Protein AF-A0A2V5PIH2-F1 (afdb_monomer_lite)

Structure (mmCIF, N/CA/C/O backbone):
data_AF-A0A2V5PIH2-F1
#
_entry.id   AF-A0A2V5PIH2-F1
#
loop_
_atom_site.group_PDB
_atom_site.id
_atom_site.type_symbol
_atom_site.label_atom_id
_atom_site.label_alt_id
_atom_site.label_comp_id
_atom_site.label_asym_id
_atom_site.label_entity_id
_atom_site.label_seq_id
_atom_site.pdbx_PDB_ins_code
_atom_site.Cartn_x
_atom_site.Cartn_y
_atom_site.Cartn_z
_atom_site.occupancy
_atom_site.B_iso_or_equiv
_atom_site.auth_seq_id
_atom_site.auth_comp_id
_atom_site.auth_asym_id
_atom_site.auth_atom_id
_atom_site.pdbx_PDB_model_num
ATOM 1 N N . LYS A 1 1 ? -6.148 -7.538 1.074 1.00 96.69 1 LYS A N 1
AT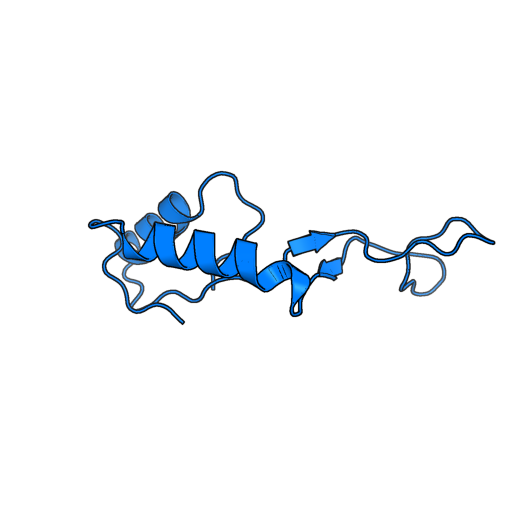OM 2 C CA . LYS A 1 1 ? -4.887 -6.778 0.875 1.00 96.69 1 LYS A CA 1
ATOM 3 C C . LYS A 1 1 ? -5.224 -5.490 0.143 1.00 96.69 1 LYS A C 1
ATOM 5 O O . LYS A 1 1 ? -5.871 -5.579 -0.892 1.00 96.69 1 LYS A O 1
ATOM 10 N N . LEU A 1 2 ? -4.863 -4.329 0.686 1.00 97.88 2 LEU A N 1
ATOM 11 C CA . LEU A 1 2 ? -5.235 -3.030 0.119 1.00 97.88 2 LEU A CA 1
ATOM 12 C C . LEU A 1 2 ? -4.079 -2.431 -0.694 1.00 97.88 2 LEU A C 1
ATOM 14 O O . LEU A 1 2 ? -2.906 -2.603 -0.353 1.00 97.88 2 LEU A O 1
ATOM 18 N N . THR A 1 3 ? -4.424 -1.768 -1.797 1.00 98.00 3 THR A N 1
ATOM 19 C CA . THR A 1 3 ? -3.479 -1.094 -2.699 1.00 98.00 3 THR A CA 1
ATOM 20 C C . THR A 1 3 ? -3.207 0.335 -2.218 1.00 98.00 3 THR A C 1
ATOM 22 O O . THR A 1 3 ? -4.151 0.992 -1.783 1.00 98.00 3 THR A O 1
ATOM 25 N N . PRO A 1 4 ? -1.961 0.840 -2.303 1.00 97.44 4 PRO A N 1
ATOM 26 C CA . PRO A 1 4 ? -1.654 2.244 -2.021 1.00 97.44 4 PRO A CA 1
ATOM 27 C C . PRO A 1 4 ? -2.024 3.173 -3.188 1.00 97.44 4 PRO A C 1
ATOM 29 O O . PRO A 1 4 ? -1.940 4.387 -3.061 1.00 97.44 4 PRO A O 1
ATOM 32 N N . ASN A 1 5 ? -2.406 2.620 -4.344 1.00 97.81 5 ASN A N 1
ATOM 33 C CA . ASN A 1 5 ? -2.705 3.373 -5.565 1.00 97.81 5 ASN A CA 1
ATOM 34 C C . ASN A 1 5 ? -4.145 3.908 -5.537 1.00 97.81 5 ASN A C 1
ATOM 36 O O . ASN A 1 5 ? -4.967 3.560 -6.384 1.00 97.81 5 ASN A O 1
ATOM 40 N N . ILE A 1 6 ? -4.462 4.677 -4.500 1.00 97.62 6 ILE A N 1
ATOM 41 C CA . ILE A 1 6 ? -5.788 5.221 -4.208 1.00 97.62 6 ILE A CA 1
ATOM 42 C C . ILE A 1 6 ? -5.636 6.562 -3.488 1.00 97.62 6 ILE A C 1
ATOM 44 O O . ILE A 1 6 ? -4.645 6.790 -2.799 1.00 97.62 6 ILE A O 1
ATOM 48 N N . THR A 1 7 ? -6.621 7.446 -3.635 1.00 97.69 7 THR A N 1
ATOM 49 C CA . THR A 1 7 ? -6.639 8.747 -2.954 1.00 97.69 7 THR A CA 1
ATOM 50 C C . THR A 1 7 ? -6.796 8.611 -1.441 1.00 97.69 7 THR A C 1
ATOM 52 O O . THR A 1 7 ? -6.100 9.287 -0.694 1.00 97.69 7 THR A O 1
ATOM 55 N N . ASP A 1 8 ? -7.696 7.734 -0.992 1.00 97.44 8 ASP A N 1
ATOM 56 C CA . ASP A 1 8 ? -7.952 7.481 0.423 1.00 97.44 8 ASP A CA 1
ATOM 57 C C . ASP A 1 8 ? -8.008 5.973 0.689 1.00 97.44 8 ASP A C 1
ATOM 59 O O . ASP A 1 8 ? -8.918 5.263 0.253 1.00 97.44 8 ASP A O 1
ATOM 63 N N . VAL A 1 9 ? -7.008 5.476 1.415 1.00 98.12 9 VAL A N 1
ATOM 64 C CA . VAL A 1 9 ? -6.919 4.066 1.802 1.00 98.12 9 VAL A CA 1
ATOM 65 C C . VAL A 1 9 ? -7.885 3.713 2.940 1.00 98.12 9 VAL A C 1
ATOM 67 O O . VAL A 1 9 ? -8.319 2.561 3.036 1.00 98.12 9 VAL A O 1
ATOM 70 N N . VAL A 1 10 ? -8.275 4.693 3.765 1.00 98.50 10 VAL A N 1
ATOM 71 C CA . VAL A 1 10 ? -9.200 4.503 4.890 1.00 98.50 10 VAL A CA 1
ATOM 72 C C . VAL A 1 10 ? -10.590 4.164 4.365 1.00 98.50 10 VAL A C 1
ATOM 74 O O . VAL A 1 10 ? -11.217 3.231 4.867 1.00 98.50 10 VAL A O 1
ATOM 77 N N . TYR A 1 11 ? -11.033 4.815 3.284 1.00 98.44 11 TYR A N 1
ATOM 78 C CA . TYR A 1 11 ? -12.264 4.447 2.577 1.00 98.44 11 TYR A CA 1
ATOM 79 C C . TYR A 1 11 ? -12.313 2.948 2.230 1.00 98.44 11 TYR A C 1
ATOM 81 O O . TYR A 1 11 ? -13.283 2.255 2.552 1.00 98.44 11 TYR A O 1
ATOM 89 N N . ALA A 1 12 ? -11.243 2.418 1.627 1.00 98.25 12 ALA A N 1
ATOM 90 C CA . ALA A 1 12 ? -11.166 1.003 1.265 1.00 98.25 12 ALA A CA 1
ATOM 91 C C . ALA A 1 12 ? -11.125 0.083 2.501 1.00 98.25 12 ALA A C 1
ATOM 93 O O . ALA A 1 12 ? -11.724 -0.995 2.491 1.00 98.25 12 ALA A O 1
ATOM 94 N N . ALA A 1 13 ? -10.460 0.505 3.579 1.00 98.56 13 ALA A N 1
ATOM 95 C CA . ALA A 1 13 ? -10.405 -0.236 4.837 1.00 98.56 13 ALA A CA 1
ATOM 96 C C . ALA A 1 13 ? -11.776 -0.320 5.535 1.00 98.56 13 ALA A C 1
ATOM 98 O O . ALA A 1 13 ? -12.183 -1.408 5.956 1.00 98.56 13 ALA A O 1
ATOM 99 N N . ARG A 1 14 ? -12.531 0.785 5.589 1.00 98.56 14 ARG A N 1
ATOM 100 C CA . ARG A 1 14 ? -13.911 0.804 6.106 1.00 98.56 14 ARG A CA 1
ATOM 101 C C . ARG A 1 14 ? -14.832 -0.075 5.261 1.00 98.56 14 ARG A C 1
ATOM 103 O O . ARG A 1 14 ? -15.629 -0.838 5.804 1.00 98.56 14 ARG A O 1
ATOM 110 N N . ALA A 1 15 ? -14.687 -0.037 3.934 1.00 98.25 15 ALA A N 1
ATOM 111 C CA . ALA A 1 15 ? -15.431 -0.921 3.039 1.00 98.25 15 ALA A CA 1
ATOM 112 C C . ALA A 1 15 ? -15.120 -2.406 3.305 1.00 98.25 15 ALA A C 1
ATOM 114 O O . ALA A 1 15 ? -16.042 -3.221 3.361 1.00 98.25 15 ALA A O 1
ATOM 115 N N . ALA A 1 16 ? -13.850 -2.755 3.545 1.00 98.19 16 ALA A N 1
ATOM 116 C CA . ALA A 1 16 ? -13.455 -4.116 3.908 1.00 98.19 16 ALA A CA 1
ATOM 117 C C . ALA A 1 16 ? -14.096 -4.573 5.232 1.00 98.19 16 ALA A C 1
ATOM 119 O O . ALA A 1 16 ? -14.623 -5.685 5.299 1.00 98.19 16 ALA A O 1
ATOM 120 N N . ARG A 1 17 ? -14.130 -3.706 6.255 1.00 98.12 17 ARG A N 1
ATOM 121 C CA . ARG A 1 17 ? -14.866 -3.960 7.506 1.00 98.12 17 ARG A CA 1
ATOM 122 C C . ARG A 1 17 ? -16.353 -4.179 7.251 1.00 98.12 17 ARG A C 1
ATOM 124 O O . ARG A 1 17 ? -16.911 -5.163 7.732 1.00 98.12 17 ARG A O 1
ATOM 131 N N . LYS A 1 18 ? -16.995 -3.279 6.502 1.00 98.19 18 LYS A N 1
ATOM 132 C CA . LYS A 1 18 ? -18.430 -3.358 6.186 1.00 98.19 18 LYS A CA 1
ATOM 133 C C . LYS A 1 18 ? -18.777 -4.639 5.425 1.00 98.19 18 LYS A C 1
ATOM 135 O O . LYS A 1 18 ? -19.851 -5.194 5.626 1.00 98.19 18 LYS A O 1
ATOM 140 N N . GLY A 1 19 ? -17.858 -5.124 4.593 1.00 97.81 19 GLY A N 1
ATOM 141 C CA . GLY A 1 19 ? -17.964 -6.409 3.905 1.00 97.81 19 GLY A CA 1
ATOM 142 C C . GLY A 1 19 ? -17.756 -7.640 4.796 1.00 97.81 19 GLY A C 1
ATOM 143 O O . GLY A 1 19 ? -17.783 -8.751 4.279 1.00 97.81 19 GLY A O 1
ATOM 144 N N . GLY A 1 20 ? -17.534 -7.473 6.105 1.00 97.56 20 GLY A N 1
ATOM 145 C CA . GLY A 1 20 ? -17.310 -8.576 7.043 1.00 97.56 20 GLY A CA 1
ATOM 146 C C . GLY A 1 20 ? -15.874 -9.106 7.070 1.00 97.56 20 GLY A C 1
ATOM 147 O O . GLY A 1 20 ? -15.642 -10.199 7.581 1.00 97.56 20 GLY A O 1
ATOM 148 N N . GLY A 1 21 ? -14.902 -8.364 6.527 1.00 96.50 21 GLY A N 1
ATOM 149 C CA . GLY A 1 21 ? -13.494 -8.756 6.570 1.00 96.50 21 GLY A CA 1
ATOM 150 C C . GLY A 1 21 ? -12.968 -8.846 8.005 1.00 96.50 21 GLY A C 1
ATOM 151 O O . GLY A 1 21 ? -13.251 -7.981 8.827 1.00 96.50 21 GLY A O 1
ATOM 152 N N . ASN A 1 22 ? -12.180 -9.882 8.307 1.00 97.81 22 ASN A N 1
ATOM 153 C CA . ASN A 1 22 ? -11.637 -10.108 9.656 1.00 97.81 22 ASN A CA 1
ATOM 154 C C . ASN A 1 22 ? -10.314 -9.378 9.922 1.00 97.81 22 ASN A C 1
ATOM 156 O O . ASN A 1 22 ? -9.931 -9.211 11.075 1.00 97.81 22 ASN A O 1
ATOM 160 N N . ALA A 1 23 ? -9.613 -8.962 8.867 1.00 98.12 23 ALA A N 1
ATOM 161 C CA . ALA A 1 23 ? -8.366 -8.211 8.927 1.00 98.12 23 ALA A CA 1
ATOM 162 C C . ALA A 1 23 ? -8.118 -7.500 7.591 1.00 98.12 23 ALA A C 1
ATOM 164 O O . ALA A 1 23 ? -8.680 -7.873 6.554 1.00 98.12 23 ALA A O 1
ATOM 165 N N . ILE A 1 24 ? -7.224 -6.516 7.602 1.00 98.38 24 ILE A N 1
ATOM 166 C CA . ILE A 1 24 ? -6.665 -5.916 6.389 1.00 98.38 24 ILE A CA 1
ATOM 167 C C . ILE A 1 24 ? -5.151 -6.084 6.385 1.00 98.38 24 ILE A C 1
ATOM 169 O O . ILE A 1 24 ? -4.518 -6.203 7.425 1.00 98.38 24 ILE A O 1
ATOM 173 N N . SER A 1 25 ? -4.569 -6.069 5.190 1.00 98.31 25 SER A N 1
ATOM 174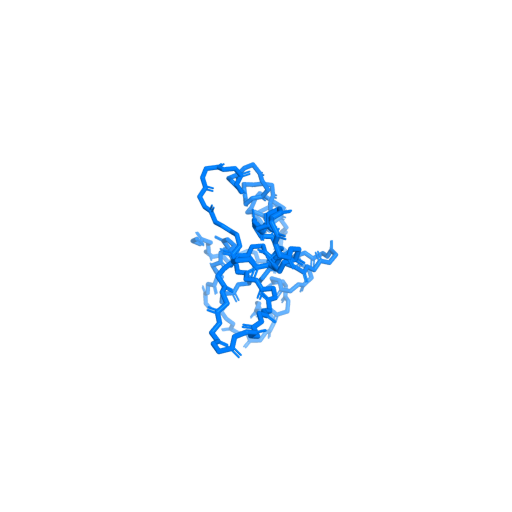 C CA . SER A 1 25 ? -3.120 -5.978 5.046 1.00 98.3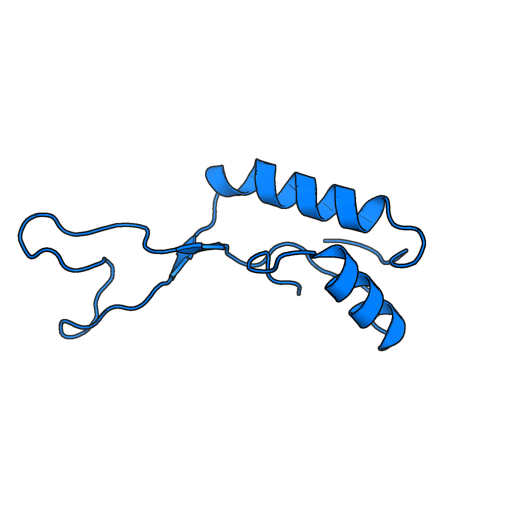1 25 SER A CA 1
ATOM 175 C C . SER A 1 25 ? -2.767 -4.788 4.174 1.00 98.31 25 SER A C 1
ATOM 177 O O . SER A 1 25 ? -3.446 -4.540 3.166 1.00 98.31 25 SER A O 1
ATOM 179 N N . LEU A 1 26 ? -1.701 -4.087 4.544 1.00 97.06 26 LEU A N 1
ATOM 180 C CA . LEU A 1 26 ? -1.249 -2.822 3.980 1.00 97.06 26 LEU A CA 1
ATOM 181 C C . LEU A 1 26 ? 0.281 -2.843 3.808 1.00 97.06 26 LEU A C 1
ATOM 183 O O . LEU A 1 26 ? 0.992 -3.477 4.565 1.00 97.06 26 LEU A O 1
ATOM 187 N N . ILE A 1 27 ? 0.867 -2.256 2.777 1.00 98.00 27 ILE A N 1
ATOM 188 C CA . ILE A 1 27 ? 0.279 -1.882 1.486 1.00 98.00 27 ILE A CA 1
ATOM 189 C C . ILE A 1 27 ? 0.686 -2.914 0.432 1.00 98.00 27 ILE A C 1
ATOM 191 O O . ILE A 1 27 ? 1.608 -3.706 0.643 1.00 98.00 27 ILE A O 1
ATOM 195 N N . ASN A 1 28 ? -0.044 -2.976 -0.678 1.00 97.88 28 ASN A N 1
ATOM 196 C CA . ASN A 1 28 ? 0.491 -3.589 -1.893 1.00 97.88 28 ASN A CA 1
ATOM 197 C C . ASN A 1 28 ? 1.588 -2.683 -2.492 1.00 97.88 28 ASN A C 1
ATOM 199 O O . ASN A 1 28 ? 1.909 -1.633 -1.937 1.00 97.88 28 ASN A O 1
ATOM 203 N N . THR A 1 29 ? 2.168 -3.061 -3.621 1.00 97.38 29 THR A N 1
ATOM 204 C CA . THR A 1 29 ? 3.187 -2.252 -4.295 1.00 97.38 29 THR A CA 1
ATOM 205 C C . THR A 1 29 ? 2.637 -0.931 -4.835 1.00 97.38 29 THR A C 1
ATOM 207 O O . THR A 1 29 ? 1.472 -0.846 -5.244 1.00 97.38 29 THR A O 1
ATOM 210 N N . ILE A 1 30 ? 3.493 0.088 -4.906 1.00 97.56 30 ILE A N 1
ATOM 211 C CA . ILE A 1 30 ? 3.171 1.346 -5.592 1.00 97.56 30 ILE A CA 1
ATOM 212 C C . ILE A 1 30 ? 3.332 1.124 -7.095 1.00 97.56 30 ILE A C 1
ATOM 214 O O . ILE A 1 30 ? 4.349 0.600 -7.532 1.00 97.56 30 ILE A O 1
ATOM 218 N N . ASN A 1 31 ? 2.328 1.483 -7.889 1.00 97.00 31 ASN A N 1
ATOM 219 C CA . ASN A 1 31 ? 2.398 1.374 -9.340 1.00 97.00 31 ASN A CA 1
ATOM 220 C C . ASN A 1 31 ? 3.430 2.371 -9.872 1.00 97.00 31 ASN A C 1
ATOM 222 O O . ASN A 1 31 ? 3.357 3.563 -9.567 1.00 97.00 31 ASN A O 1
ATOM 226 N N . SER A 1 32 ? 4.425 1.905 -10.618 1.00 95.81 32 SER A N 1
ATOM 227 C CA . SER A 1 32 ? 5.565 2.737 -11.007 1.00 95.81 32 SER A CA 1
ATOM 228 C C . SER A 1 32 ? 6.254 2.219 -12.264 1.00 95.81 32 SER A C 1
ATOM 230 O O . SER A 1 32 ? 6.228 1.028 -12.566 1.00 95.81 32 SER A O 1
ATOM 232 N N . ILE A 1 33 ? 6.939 3.124 -12.961 1.00 94.56 33 ILE A N 1
ATOM 233 C CA . ILE A 1 33 ? 8.047 2.780 -13.853 1.00 94.56 33 ILE A CA 1
ATOM 234 C C . ILE A 1 33 ? 9.317 2.954 -13.025 1.00 94.56 33 ILE A C 1
ATOM 236 O O . ILE A 1 33 ? 9.625 4.062 -12.594 1.00 94.56 33 ILE A O 1
ATOM 240 N N . THR A 1 34 ? 10.019 1.860 -12.745 1.00 91.56 34 THR A N 1
ATOM 241 C CA . THR A 1 34 ? 11.181 1.878 -11.843 1.00 91.56 34 THR A CA 1
ATOM 242 C C . THR A 1 34 ? 12.477 2.235 -12.551 1.00 91.56 34 THR A C 1
ATOM 244 O O . THR A 1 34 ? 13.396 2.747 -11.919 1.00 91.56 34 THR A O 1
ATOM 247 N N . GLN A 1 35 ? 12.560 1.951 -13.849 1.00 92.69 35 GLN A N 1
ATOM 248 C CA . GLN A 1 35 ? 13.759 2.154 -14.644 1.00 92.69 35 GLN A CA 1
ATOM 249 C C . GLN A 1 35 ? 13.386 2.379 -16.107 1.00 92.69 35 GLN A C 1
ATOM 251 O O . GLN A 1 35 ? 12.427 1.797 -16.614 1.00 92.69 35 GLN A O 1
ATOM 256 N N . VAL A 1 36 ? 14.165 3.221 -16.777 1.00 92.31 36 VAL A N 1
ATOM 257 C CA . VAL A 1 36 ? 14.137 3.404 -18.228 1.00 92.31 36 VAL A CA 1
ATOM 258 C C . VAL A 1 36 ? 15.552 3.176 -18.729 1.00 92.31 36 VAL A C 1
ATOM 260 O O . VAL A 1 36 ? 16.498 3.769 -18.208 1.00 92.31 36 VAL A O 1
ATOM 263 N N . ASN A 1 37 ? 15.697 2.311 -19.723 1.00 89.69 37 ASN A N 1
ATOM 264 C CA . ASN A 1 37 ? 16.960 2.122 -20.409 1.00 89.69 37 ASN A CA 1
ATOM 265 C C . ASN A 1 37 ? 17.231 3.346 -21.291 1.00 89.69 37 ASN A C 1
ATOM 267 O O . ASN A 1 37 ? 16.434 3.680 -22.166 1.00 89.69 37 ASN A O 1
ATOM 271 N N . LEU A 1 38 ? 18.336 4.048 -21.041 1.00 92.25 38 LEU A N 1
ATOM 272 C CA . LEU A 1 38 ? 18.613 5.330 -21.694 1.00 92.25 38 LEU A CA 1
ATOM 273 C C . LEU A 1 38 ? 19.138 5.189 -23.129 1.00 92.25 38 LEU A C 1
ATOM 275 O O . LEU A 1 38 ? 19.148 6.178 -23.856 1.00 92.25 38 LEU A O 1
ATOM 279 N N . GLU A 1 39 ? 19.543 3.992 -23.555 1.00 90.94 39 GLU A N 1
ATOM 280 C CA . GLU A 1 39 ? 20.021 3.755 -24.922 1.00 90.94 39 GLU A CA 1
ATOM 281 C C . GLU A 1 39 ? 18.856 3.591 -25.900 1.00 90.94 39 GLU A C 1
ATOM 283 O O . GLU A 1 39 ? 18.893 4.112 -27.013 1.00 90.94 39 GLU A O 1
ATOM 288 N N . ASN A 1 40 ? 17.808 2.877 -25.483 1.00 88.62 40 ASN A N 1
ATOM 289 C CA . ASN A 1 40 ? 16.652 2.561 -26.327 1.00 88.62 40 ASN A CA 1
ATOM 290 C C . ASN A 1 40 ? 15.349 3.253 -25.885 1.00 88.62 40 ASN A C 1
ATOM 292 O O . ASN A 1 40 ? 14.338 3.135 -26.575 1.00 88.62 40 ASN A O 1
ATOM 296 N N . LEU A 1 41 ? 15.376 3.989 -24.768 1.00 89.50 41 LEU A N 1
ATOM 297 C CA . LEU A 1 41 ? 14.245 4.712 -24.174 1.00 89.50 41 LEU A CA 1
ATOM 298 C C . LEU A 1 41 ? 13.042 3.819 -23.827 1.00 89.50 41 LEU A C 1
ATOM 300 O O . LEU A 1 41 ? 11.898 4.279 -23.812 1.00 89.50 41 LEU A O 1
ATOM 304 N N . VAL A 1 42 ? 13.294 2.545 -23.516 1.00 89.00 42 VAL A N 1
ATOM 305 C CA . VAL A 1 42 ? 12.261 1.577 -23.129 1.00 89.00 42 VAL A CA 1
ATOM 306 C C . VAL A 1 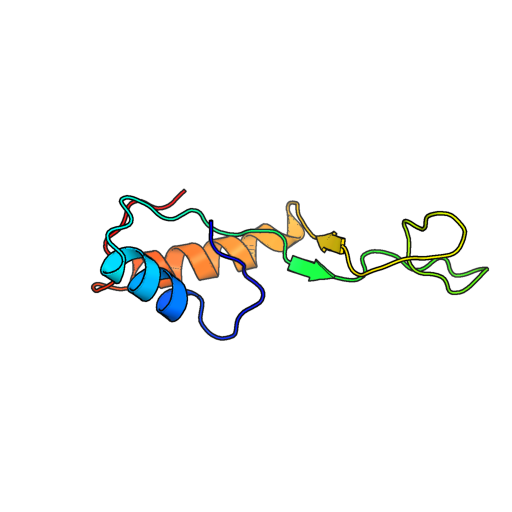42 ? 12.263 1.371 -21.606 1.00 89.00 42 VAL A C 1
ATOM 308 O O . VAL A 1 42 ? 13.332 1.223 -21.009 1.00 89.00 42 VAL A O 1
ATOM 311 N N . PRO A 1 43 ? 11.089 1.336 -20.945 1.00 92.81 43 PRO A N 1
ATOM 312 C CA . PRO A 1 43 ? 10.989 0.951 -19.538 1.00 92.81 43 PRO A CA 1
ATOM 313 C C . PRO A 1 43 ? 11.495 -0.476 -19.267 1.00 92.81 43 PRO A C 1
ATOM 315 O O . PRO A 1 43 ? 11.223 -1.395 -20.041 1.00 92.81 43 PRO A O 1
ATOM 318 N N . GLU A 1 44 ? 12.184 -0.677 -18.144 1.00 91.50 44 GLU A N 1
ATOM 319 C CA . GLU A 1 44 ? 12.680 -1.989 -17.706 1.00 91.50 44 GLU A CA 1
ATOM 320 C C . GLU A 1 44 ? 11.907 -2.518 -16.479 1.00 91.50 44 GLU A C 1
ATOM 322 O O . GLU A 1 44 ? 11.531 -1.730 -15.605 1.00 91.50 44 GLU A O 1
ATOM 327 N N . PRO A 1 45 ? 11.696 -3.849 -16.370 1.00 91.44 45 PRO A N 1
ATOM 328 C CA . PRO A 1 45 ? 12.018 -4.879 -17.363 1.00 91.44 45 PRO A CA 1
ATOM 329 C C . PRO A 1 45 ? 11.047 -4.859 -18.559 1.00 91.44 45 PRO A C 1
ATOM 331 O O . PRO A 1 45 ? 9.904 -4.412 -18.449 1.00 91.44 45 PRO A O 1
ATOM 334 N N . PHE A 1 46 ? 11.487 -5.384 -19.703 1.00 89.00 46 PHE A N 1
ATOM 335 C CA . PHE A 1 46 ? 10.637 -5.592 -20.877 1.00 89.00 46 PHE A CA 1
ATOM 336 C C . PHE A 1 46 ? 10.733 -7.039 -21.373 1.00 89.00 46 PHE A C 1
ATOM 338 O O . PHE A 1 46 ? 11.758 -7.702 -21.221 1.00 89.00 46 PHE A O 1
ATOM 345 N N . VAL A 1 47 ? 9.661 -7.532 -21.992 1.00 88.12 47 VAL A N 1
ATOM 346 C CA . VAL A 1 47 ? 9.585 -8.872 -22.590 1.00 88.12 47 VAL A CA 1
ATOM 347 C C . VAL A 1 47 ? 9.190 -8.714 -24.052 1.00 88.12 47 VAL A C 1
ATOM 349 O O . VAL A 1 47 ? 8.165 -8.108 -24.356 1.00 88.12 47 VAL A O 1
ATOM 352 N N . ALA A 1 48 ? 10.022 -9.224 -24.966 1.00 87.00 48 ALA A N 1
ATOM 353 C CA . ALA A 1 48 ? 9.826 -9.093 -26.416 1.00 87.00 48 ALA A CA 1
ATOM 354 C C . ALA A 1 48 ? 9.570 -7.635 -26.873 1.00 87.00 48 ALA A C 1
ATOM 356 O O . ALA A 1 48 ? 8.679 -7.362 -27.676 1.00 87.00 48 ALA A O 1
ATOM 357 N N . GLY A 1 49 ? 10.326 -6.686 -26.308 1.00 81.44 49 GLY A N 1
ATOM 358 C CA . GLY A 1 49 ? 10.215 -5.252 -26.608 1.00 81.44 49 GLY A CA 1
ATOM 359 C C . GLY A 1 49 ? 8.984 -4.548 -26.024 1.00 81.44 49 GLY A C 1
ATOM 360 O O . GLY A 1 49 ? 8.726 -3.401 -26.374 1.00 81.44 49 GLY A O 1
ATOM 361 N N . ARG A 1 50 ? 8.206 -5.206 -25.154 1.00 85.44 50 ARG A N 1
ATOM 362 C CA . ARG A 1 50 ? 7.023 -4.624 -24.499 1.00 85.44 50 ARG A CA 1
ATOM 363 C C . ARG A 1 50 ? 7.238 -4.520 -22.996 1.00 85.44 50 ARG A C 1
ATOM 365 O O . ARG A 1 50 ? 7.744 -5.454 -22.378 1.00 85.44 50 ARG A O 1
ATOM 372 N N . SER A 1 51 ? 6.811 -3.409 -22.409 1.00 91.44 51 SER A N 1
ATOM 373 C CA . SER A 1 51 ? 6.852 -3.182 -20.964 1.00 91.44 51 SER A CA 1
ATOM 374 C C . SER A 1 51 ? 5.524 -2.605 -20.470 1.00 91.44 51 SER A C 1
ATOM 376 O O . SER A 1 51 ? 4.683 -2.170 -21.258 1.00 91.44 51 SER A O 1
ATOM 378 N N . THR A 1 52 ? 5.330 -2.642 -19.159 1.00 91.75 52 THR A N 1
ATOM 379 C CA . THR A 1 52 ? 4.180 -2.090 -18.444 1.00 91.75 52 THR A CA 1
ATOM 380 C C . THR A 1 52 ? 4.668 -1.511 -17.123 1.00 91.75 52 THR A C 1
ATOM 382 O O . THR A 1 52 ? 5.779 -1.799 -16.680 1.00 91.75 52 THR A O 1
ATOM 385 N N . HIS A 1 53 ? 3.832 -0.715 -16.464 1.00 93.56 53 HIS A N 1
ATOM 386 C CA . HIS A 1 53 ? 4.121 -0.310 -15.097 1.00 93.56 53 HIS A CA 1
ATOM 387 C C . HIS A 1 53 ? 4.199 -1.547 -14.193 1.00 93.56 53 HIS A C 1
ATOM 389 O O . HIS A 1 53 ? 3.413 -2.491 -14.337 1.00 93.56 53 HIS A O 1
ATOM 395 N N . GLY A 1 54 ? 5.159 -1.526 -13.276 1.00 93.69 54 GLY A N 1
ATOM 396 C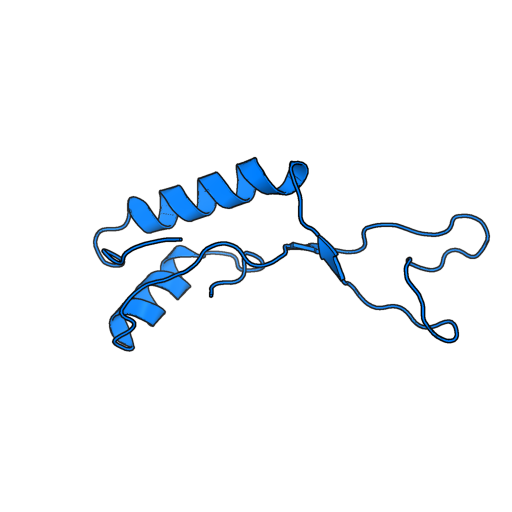 CA . GLY A 1 54 ? 5.392 -2.567 -12.290 1.00 93.69 54 GLY A CA 1
ATOM 397 C C . GLY A 1 54 ? 5.054 -2.104 -10.878 1.00 93.69 54 GLY A C 1
ATOM 398 O O . GLY A 1 54 ? 4.692 -0.955 -10.625 1.00 93.69 54 GLY A O 1
ATOM 399 N N . GLY A 1 55 ? 5.195 -3.028 -9.933 1.00 96.25 55 GLY A N 1
ATOM 400 C CA . GLY A 1 55 ? 5.072 -2.733 -8.515 1.00 96.25 55 GLY A CA 1
ATOM 401 C C . GLY A 1 55 ? 6.408 -2.324 -7.902 1.00 96.25 55 GLY A C 1
ATOM 402 O O . GLY A 1 55 ? 7.307 -3.152 -7.795 1.00 96.25 55 GLY A O 1
ATOM 403 N N . TYR A 1 56 ? 6.524 -1.083 -7.434 1.00 96.38 56 TYR A N 1
ATOM 404 C CA . TYR A 1 56 ? 7.650 -0.634 -6.627 1.00 96.38 56 TYR A CA 1
ATOM 405 C C . TYR A 1 56 ? 7.470 -1.029 -5.158 1.00 96.38 56 TYR A C 1
ATOM 407 O O . TYR A 1 56 ? 6.399 -0.855 -4.561 1.00 96.38 56 TYR A O 1
ATOM 415 N N . CYS A 1 57 ? 8.532 -1.585 -4.579 1.00 95.88 57 CYS A N 1
ATOM 416 C CA . CYS A 1 57 ? 8.584 -2.086 -3.213 1.00 95.88 57 CYS A CA 1
ATOM 417 C C . CYS A 1 57 ? 9.963 -1.820 -2.586 1.00 95.88 57 CYS A C 1
ATOM 419 O O . CYS A 1 57 ? 10.864 -1.275 -3.223 1.00 95.88 57 CYS A O 1
ATOM 421 N N . GLY A 1 58 ? 10.127 -2.203 -1.319 1.00 96.31 58 GLY A N 1
ATOM 422 C CA . GLY A 1 58 ? 11.384 -2.054 -0.588 1.00 96.31 58 GLY A CA 1
ATOM 423 C C . GLY A 1 58 ? 11.431 -0.819 0.321 1.00 96.31 58 GLY A C 1
ATOM 424 O O . GLY A 1 58 ? 10.397 -0.199 0.591 1.00 96.31 58 GLY A O 1
ATOM 425 N N . PRO A 1 59 ? 12.623 -0.462 0.837 1.00 97.81 59 PRO A N 1
ATOM 426 C CA . PRO A 1 59 ? 12.771 0.536 1.899 1.00 97.81 59 PRO A CA 1
ATOM 427 C C . PRO A 1 59 ? 12.213 1.920 1.557 1.00 97.81 59 PRO A C 1
ATOM 429 O O . PRO A 1 59 ? 11.658 2.581 2.431 1.00 97.81 59 PRO A O 1
ATOM 432 N N . ALA A 1 60 ? 12.297 2.336 0.292 1.00 96.56 60 ALA A N 1
ATOM 433 C CA . ALA A 1 60 ? 11.804 3.636 -0.163 1.00 96.56 60 ALA A CA 1
ATOM 434 C C . ALA A 1 60 ? 10.282 3.798 -0.006 1.00 96.56 60 ALA A C 1
ATOM 436 O O . ALA A 1 60 ? 9.791 4.902 0.205 1.00 96.56 60 ALA A O 1
ATOM 437 N N . VAL A 1 61 ? 9.531 2.695 -0.056 1.00 97.56 61 VAL A N 1
ATOM 438 C CA . VAL A 1 61 ? 8.069 2.694 0.092 1.00 97.56 61 VAL A CA 1
ATOM 439 C C . VAL A 1 61 ? 7.643 2.714 1.569 1.00 97.56 61 VAL A C 1
ATOM 441 O O . VAL A 1 61 ? 6.498 3.043 1.883 1.00 97.56 61 VAL A O 1
ATOM 444 N N . LYS A 1 62 ? 8.554 2.416 2.508 1.00 97.94 62 LYS A N 1
ATOM 445 C CA . LYS A 1 62 ? 8.239 2.265 3.939 1.00 97.94 62 LYS A CA 1
ATOM 446 C C . LYS A 1 62 ? 7.551 3.490 4.564 1.00 97.94 62 LYS A C 1
ATOM 448 O O . LYS A 1 62 ? 6.567 3.275 5.267 1.00 97.94 62 LYS A O 1
ATOM 453 N N . PRO A 1 63 ? 7.986 4.747 4.342 1.00 98.25 63 PRO A N 1
ATOM 454 C CA . PRO A 1 63 ? 7.311 5.903 4.938 1.00 98.25 63 PRO A CA 1
ATOM 455 C C . PRO A 1 63 ? 5.857 6.052 4.468 1.00 98.25 63 PRO A C 1
ATOM 457 O O . PRO A 1 63 ? 4.978 6.353 5.272 1.00 98.25 63 PRO A O 1
ATOM 460 N N . ILE A 1 64 ? 5.593 5.762 3.191 1.00 98.06 64 ILE A N 1
ATOM 461 C CA . ILE A 1 64 ? 4.245 5.785 2.605 1.00 98.06 64 ILE A CA 1
ATOM 462 C C . ILE A 1 64 ? 3.392 4.671 3.222 1.00 98.06 64 ILE A C 1
ATOM 464 O O . ILE A 1 64 ? 2.271 4.914 3.666 1.00 98.06 64 ILE A O 1
ATOM 468 N N . ALA A 1 65 ? 3.948 3.459 3.325 1.00 98.19 65 ALA A N 1
ATOM 469 C CA . ALA A 1 65 ? 3.279 2.326 3.960 1.00 98.19 65 ALA A CA 1
ATOM 470 C C . ALA A 1 65 ? 2.900 2.627 5.419 1.00 98.19 65 ALA A C 1
ATOM 472 O O . ALA A 1 65 ? 1.762 2.390 5.816 1.00 98.19 65 ALA A O 1
ATOM 473 N N . LEU A 1 66 ? 3.829 3.184 6.204 1.00 98.38 66 LEU A N 1
ATOM 474 C CA . LEU A 1 66 ? 3.595 3.520 7.610 1.00 98.38 66 LEU A CA 1
ATOM 475 C C . LEU A 1 66 ? 2.531 4.607 7.778 1.00 98.38 66 LEU A C 1
ATOM 477 O O . LEU A 1 66 ? 1.695 4.487 8.671 1.00 98.38 66 LEU A O 1
ATOM 481 N N . ASN A 1 67 ? 2.519 5.625 6.914 1.00 98.25 67 ASN A N 1
ATOM 482 C CA . ASN A 1 67 ? 1.465 6.639 6.923 1.00 98.25 67 ASN A CA 1
ATOM 483 C C . ASN A 1 67 ? 0.080 6.020 6.663 1.00 98.25 67 ASN A C 1
ATOM 485 O O . ASN A 1 67 ? -0.868 6.310 7.390 1.00 98.25 67 ASN A O 1
ATOM 489 N N . MET A 1 68 ? -0.030 5.122 5.683 1.00 98.38 68 MET A N 1
ATOM 490 C CA . MET A 1 68 ? -1.294 4.454 5.354 1.00 98.38 68 MET A CA 1
ATOM 491 C C . MET A 1 68 ? -1.750 3.472 6.441 1.00 98.38 68 MET A C 1
ATOM 493 O O . MET A 1 68 ? -2.941 3.417 6.756 1.00 98.38 68 MET A O 1
ATOM 497 N N . VAL A 1 69 ? -0.815 2.730 7.045 1.00 98.25 69 VAL A N 1
ATOM 498 C CA . VAL A 1 69 ? -1.087 1.869 8.208 1.00 98.25 69 VAL A CA 1
ATOM 499 C C . VAL A 1 69 ? -1.607 2.708 9.370 1.00 98.25 69 VAL A C 1
ATOM 501 O O . VAL A 1 69 ? -2.653 2.382 9.925 1.00 98.25 69 VAL A O 1
ATOM 504 N N . GLN A 1 70 ? -0.928 3.809 9.704 1.00 98.12 70 GLN A N 1
ATOM 505 C CA . GLN A 1 70 ? -1.349 4.699 10.785 1.00 98.12 70 GLN A CA 1
ATOM 506 C C . GLN A 1 70 ? -2.714 5.335 10.498 1.00 98.12 70 GLN A C 1
ATOM 508 O O . GLN A 1 70 ? -3.551 5.368 11.395 1.00 98.12 70 GLN A O 1
ATOM 513 N N . SER A 1 71 ? -2.968 5.769 9.261 1.00 98.19 71 SER A N 1
ATOM 514 C CA . SER A 1 71 ? -4.251 6.366 8.865 1.00 98.19 71 SER A CA 1
ATOM 515 C C . SER A 1 71 ? -5.407 5.380 9.047 1.00 98.19 71 SER A C 1
ATOM 517 O O . SER A 1 71 ? -6.437 5.735 9.611 1.00 98.19 71 SER A O 1
ATOM 519 N N . CYS A 1 72 ? -5.223 4.117 8.642 1.00 98.31 72 CYS A N 1
ATOM 520 C CA . CYS A 1 72 ? -6.225 3.071 8.868 1.00 98.31 72 CYS A CA 1
ATOM 521 C C . CYS A 1 72 ? -6.369 2.707 10.352 1.00 98.31 72 CYS A C 1
ATOM 523 O O . CYS A 1 72 ? -7.476 2.435 10.803 1.00 98.31 72 CYS A O 1
ATOM 525 N N . ALA A 1 73 ? -5.267 2.684 11.107 1.00 98.12 73 ALA A N 1
ATOM 526 C CA . ALA A 1 73 ? -5.274 2.337 12.527 1.00 98.12 73 ALA A CA 1
ATOM 527 C C . ALA A 1 73 ? -5.936 3.413 13.403 1.00 98.12 73 ALA A C 1
ATOM 529 O O . ALA A 1 73 ? -6.535 3.087 14.424 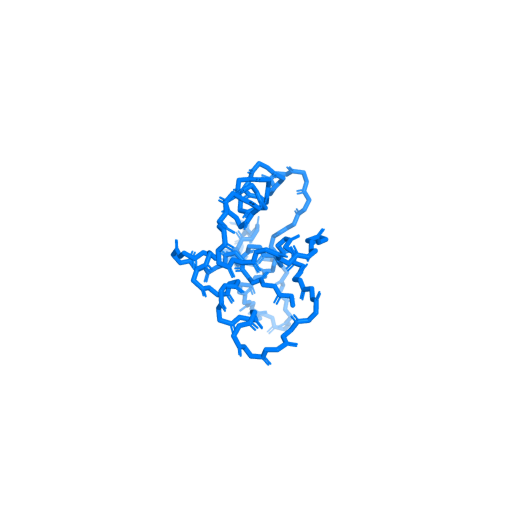1.00 98.12 73 ALA A O 1
ATOM 530 N N . ALA A 1 74 ? -5.819 4.686 13.018 1.00 97.81 74 ALA A N 1
ATOM 531 C CA . ALA A 1 74 ? -6.416 5.813 13.730 1.00 97.81 74 ALA A CA 1
ATOM 532 C C . ALA A 1 74 ? -7.928 5.946 13.489 1.00 97.81 74 ALA A C 1
ATOM 534 O O . ALA A 1 74 ? -8.601 6.688 14.204 1.00 97.81 74 ALA A O 1
ATOM 535 N N . ASP A 1 75 ? -8.464 5.244 12.491 1.00 98.44 75 ASP A N 1
ATOM 536 C CA . ASP A 1 75 ? -9.867 5.326 12.124 1.00 98.44 75 ASP A CA 1
ATOM 537 C C . ASP A 1 75 ? -10.742 4.351 12.924 1.00 98.44 75 ASP A C 1
ATOM 539 O O . ASP A 1 75 ? -10.600 3.126 12.838 1.00 98.44 75 ASP A O 1
ATOM 543 N N . ALA A 1 76 ? -11.693 4.898 13.683 1.00 97.31 76 ALA A N 1
ATOM 544 C CA . ALA A 1 76 ? -12.560 4.113 14.559 1.00 97.31 76 ALA A CA 1
ATOM 545 C C . ALA A 1 76 ? -13.500 3.159 13.798 1.00 97.31 76 ALA A C 1
ATOM 547 O O . ALA A 1 76 ? -13.867 2.114 14.338 1.00 97.31 76 ALA A O 1
ATOM 548 N N . GLU A 1 77 ? -13.877 3.478 12.554 1.00 97.81 77 GLU A N 1
ATOM 549 C CA . GLU A 1 77 ? -14.756 2.622 11.748 1.00 97.81 77 GLU A CA 1
ATOM 550 C C . GLU A 1 77 ? -14.008 1.434 11.133 1.00 97.81 77 GLU A C 1
ATOM 552 O O . GLU A 1 77 ? -14.617 0.401 10.846 1.00 97.81 77 GLU A O 1
ATOM 557 N N . VAL A 1 78 ? -12.688 1.536 10.952 1.00 97.88 78 VAL A N 1
ATOM 558 C CA . VAL A 1 78 ? -11.869 0.414 10.481 1.00 97.88 78 VAL A CA 1
ATOM 559 C C . VAL A 1 78 ? -11.773 -0.649 11.575 1.00 97.88 78 VAL A C 1
ATOM 561 O O . VAL A 1 78 ? -12.264 -1.766 11.388 1.00 97.88 78 VAL A O 1
ATOM 564 N N . SER A 1 79 ? -11.157 -0.323 12.720 1.00 94.44 79 SER A N 1
ATOM 565 C CA . SER A 1 79 ? -11.025 -1.178 13.922 1.00 94.44 79 SER A CA 1
ATOM 566 C C . SER A 1 79 ? -10.506 -2.622 13.674 1.00 94.44 79 SER A C 1
ATOM 568 O O . SER A 1 79 ? -10.686 -3.520 14.497 1.00 94.44 79 SER A O 1
ATOM 570 N N . LEU A 1 80 ? -9.956 -2.922 12.492 1.00 97.00 80 LEU A N 1
ATOM 571 C CA . LEU A 1 80 ? -9.530 -4.270 12.097 1.00 97.00 80 LEU A CA 1
ATOM 572 C C . LEU A 1 80 ? -8.059 -4.494 12.458 1.00 97.00 80 LEU A C 1
ATOM 574 O O . LEU A 1 80 ? -7.279 -3.546 12.384 1.00 97.00 80 LEU A O 1
ATOM 578 N N . PRO A 1 81 ? -7.645 -5.737 12.759 1.00 98.12 81 PRO A N 1
ATOM 579 C CA . PRO A 1 81 ? -6.234 -6.102 12.751 1.00 98.12 81 PRO A CA 1
ATOM 580 C C . PRO A 1 81 ? -5.577 -5.726 11.415 1.00 98.12 81 PRO A C 1
ATOM 582 O O . PRO A 1 81 ? -6.158 -5.949 10.345 1.00 98.12 81 PRO A O 1
ATOM 585 N N . ILE A 1 82 ? -4.366 -5.168 11.488 1.00 98.12 82 ILE A N 1
ATOM 586 C CA . ILE A 1 82 ? -3.591 -4.701 10.333 1.00 98.12 82 ILE A CA 1
ATOM 587 C C . ILE A 1 82 ? -2.262 -5.456 10.271 1.00 98.12 82 ILE A C 1
ATOM 589 O O . ILE A 1 82 ? -1.567 -5.542 11.285 1.00 98.12 82 ILE A O 1
ATOM 593 N N . SER A 1 83 ? -1.907 -5.964 9.085 1.00 93.75 83 SER A N 1
ATOM 594 C CA . SER A 1 83 ? -0.583 -6.531 8.777 1.00 93.75 83 SER A CA 1
ATOM 595 C C . SER A 1 83 ? 0.149 -5.849 7.632 1.00 93.75 83 SER A C 1
ATOM 597 O O . SER A 1 83 ? -0.501 -5.486 6.619 1.00 93.75 83 SER A O 1
#

Radius of gyration: 16.2 Å; chains: 1; bounding box: 38×19×41 Å

Secondary structure (DSSP, 8-state):
---S-SS-HHHHHHHHHHTT-S-B----PEEE--EEETTTTEEES-BTTB---EEE-SGGGHHHHHHHHHHHHT-TTT---B-

Foldseek 3Di:
DEELQDPARLVVLLVCVVVVHQAEEDYWFDFAQPDADPVVRQGPPADPRDDGTDGDDDDVCVVVRVVNVVSNVVDPSNPHHYD

Sequence (83 aa):
KLTPNITDVVYAARAARKGGGNAISLINTINSITQVNLENLVPEPFVAGRSTHGGYCGPAVKPIALNMVQSCAADAEVSLPIS

pLDDT: mean 95.7, std 3.63, range [81.44, 98.56]